Protein AF-A0A658NRI0-F1 (afdb_monomer)

Nearest PDB structures (foldseek):
  5idu-assembly1_B  TM=9.272E-01  e=2.827E-10  Paraburkholderia phymatum STM815
  5jsc-assembly1_D  TM=9.483E-01  e=1.024E-09  Paraburkholderia xenovorans LB400
  6u1v-assembly1_B  TM=9.416E-01  e=2.241E-09  Streptomyces tsukubensis NRRL18488
  4m9a-assembly1_D  TM=9.658E-01  e=1.270E-08  Burkholderia thailandensis E264
  3gnc-assembly1_A  TM=9.174E-01  e=2.916E-07  Burkholderia pseudomallei 1710b

Foldseek 3Di:
DFQADPVDDPQSLPDDWAWEDDPQKTWIFDKGFFAWCLQPDQKDWHWHAHDDGSPQIWTFIDGPPQPQKDFPDWDDDPDPVVITTTMIGGDRGIDGNVRTDDDGDDPPDPDDDDDPPPPDPDDDDDDDDDDDDDDD

Secondary structure (DSSP, 8-state):
-B--BTTBSS-GGG---EEEEETTEEEEEEEEEEEETTTT-SEEEEEEESSSSTT-EEEEEEETT-TTEEEEEEPP-SS-TTS-EEEEEEEEEEEEGGGB-SSPPP---S-S---TTSSS------------PPP-

Sequence (136 aa):
QGFSEPNSGSDLASLRTRAVREGDEWVINGSKMFITNGVHANLYFVAAKTGPGKREVSMFIVEKGTPGFSVGRALKKTGWLSSDTAELVFDNVRIPAGNLLGEPVPHLGQGPDRGWLADSPRSERATGGEPLTVLR

Radius of gyration: 21.94 Å; Cα contacts (8 Å, |Δi|>4): 250; chains: 1; bounding box: 68×27×67 Å

Solvent-accessible surface area (backbone atoms only — not comparable to full-atom values): 8190 Å² total; per-residue (Å²): 96,37,68,29,28,94,89,17,66,92,51,66,57,67,53,76,24,32,34,47,79,55,92,67,27,30,38,28,39,41,56,26,36,79,17,58,46,42,73,76,50,57,68,41,48,36,54,24,26,65,52,94,54,62,74,18,53,36,41,32,59,45,53,65,77,39,63,46,47,45,65,72,42,76,61,91,65,97,60,70,78,91,56,50,26,10,30,36,36,30,50,69,20,67,41,57,53,82,37,43,60,75,74,74,50,71,85,75,66,98,64,88,85,84,70,102,71,80,82,68,84,76,78,82,76,88,83,77,87,78,84,84,79,87,78,133

Mean predicted aligned error: 11.27 Å

Structure (mmCIF, N/CA/C/O backbone):
data_AF-A0A658NRI0-F1
#
_entry.id   AF-A0A658NRI0-F1
#
loop_
_atom_site.group_PDB
_atom_site.id
_atom_site.type_symbol
_atom_site.label_atom_id
_atom_site.label_alt_id
_atom_site.label_comp_id
_atom_site.label_asym_id
_atom_site.label_entity_id
_atom_site.label_seq_id
_atom_site.pdbx_PDB_ins_code
_atom_site.Cartn_x
_atom_site.Cartn_y
_atom_site.Cartn_z
_atom_site.occupancy
_atom_site.B_iso_or_equiv
_atom_site.auth_seq_id
_atom_site.auth_comp_id
_atom_site.auth_asym_id
_atom_site.auth_atom_id
_atom_site.pdbx_PDB_model_num
ATOM 1 N N . GLN A 1 1 ? 7.230 -1.919 -0.992 1.00 59.75 1 GLN A N 1
ATOM 2 C CA . GLN A 1 1 ? 6.503 -1.293 0.139 1.00 59.75 1 GLN A CA 1
ATOM 3 C C . GLN A 1 1 ? 5.738 -0.088 -0.394 1.00 59.75 1 GLN A C 1
ATOM 5 O O . GLN A 1 1 ? 6.327 0.666 -1.156 1.00 59.75 1 GLN A O 1
ATOM 10 N N . GLY A 1 2 ? 4.455 0.050 -0.060 1.00 71.31 2 GLY A N 1
ATOM 11 C CA . GLY A 1 2 ? 3.501 1.017 -0.614 1.00 71.31 2 GLY A CA 1
ATOM 12 C C . GLY A 1 2 ? 3.225 2.201 0.310 1.00 71.31 2 GLY A C 1
ATOM 13 O O . GLY A 1 2 ? 2.142 2.283 0.886 1.00 71.31 2 GLY A O 1
ATOM 14 N N . PHE A 1 3 ? 4.193 3.105 0.459 1.00 84.12 3 PHE A N 1
ATOM 15 C CA . PHE A 1 3 ? 4.046 4.304 1.294 1.00 84.12 3 PHE A CA 1
ATOM 16 C C . PHE A 1 3 ? 3.598 5.513 0.477 1.00 84.12 3 PHE A C 1
ATOM 18 O O . PHE A 1 3 ? 2.501 6.031 0.692 1.00 84.12 3 PHE A O 1
ATOM 25 N N . SER A 1 4 ? 4.447 5.902 -0.475 1.00 89.56 4 SER A N 1
ATOM 26 C CA . SER A 1 4 ? 4.314 7.117 -1.264 1.00 89.56 4 SER A CA 1
ATOM 27 C C . SER A 1 4 ? 3.076 7.101 -2.149 1.00 89.56 4 SER A C 1
ATOM 29 O O . SER A 1 4 ? 2.689 6.081 -2.721 1.00 89.56 4 SER A O 1
ATOM 31 N N . GLU A 1 5 ? 2.484 8.272 -2.296 1.00 92.00 5 GLU A N 1
ATOM 32 C CA . GLU A 1 5 ? 1.321 8.556 -3.122 1.00 92.00 5 GLU A CA 1
ATOM 33 C C . GLU A 1 5 ? 1.650 9.704 -4.077 1.00 92.00 5 GLU A C 1
ATOM 35 O O . GLU A 1 5 ? 2.585 10.465 -3.813 1.00 92.00 5 GLU A O 1
ATOM 40 N N . PRO A 1 6 ? 0.855 9.917 -5.140 1.00 88.50 6 PRO A N 1
ATOM 41 C CA . PRO A 1 6 ? 1.048 11.064 -6.028 1.00 88.50 6 PRO A CA 1
ATOM 42 C C . PRO A 1 6 ? 1.111 12.418 -5.297 1.00 88.50 6 PRO A C 1
ATOM 44 O O . PRO A 1 6 ? 1.795 13.328 -5.749 1.00 88.50 6 PRO A O 1
ATOM 47 N N . ASN A 1 7 ? 0.429 12.536 -4.149 1.00 84.38 7 ASN A N 1
ATOM 48 C CA . ASN A 1 7 ? 0.321 13.773 -3.368 1.00 84.38 7 ASN A CA 1
ATOM 49 C C . ASN A 1 7 ? 1.140 13.767 -2.063 1.00 84.38 7 ASN A C 1
ATOM 51 O O . ASN A 1 7 ? 1.068 14.727 -1.298 1.00 84.38 7 ASN A O 1
ATOM 55 N N . SER A 1 8 ? 1.853 12.682 -1.751 1.00 83.69 8 SER A N 1
ATOM 56 C CA . SER A 1 8 ? 2.532 12.502 -0.462 1.00 83.69 8 SER A CA 1
ATOM 57 C C . SER A 1 8 ? 3.748 11.590 -0.635 1.00 83.69 8 SER A C 1
ATOM 59 O O . SER A 1 8 ? 3.618 10.389 -0.847 1.00 83.69 8 SER A O 1
ATOM 61 N N . GLY A 1 9 ? 4.942 12.184 -0.579 1.00 82.06 9 GLY A N 1
ATOM 62 C CA . GLY A 1 9 ? 6.222 11.467 -0.570 1.00 82.06 9 GLY A CA 1
ATOM 63 C C . GLY A 1 9 ? 6.879 11.550 0.804 1.00 82.06 9 GLY A C 1
ATOM 64 O O . GLY A 1 9 ? 6.822 10.608 1.586 1.00 82.06 9 GLY A O 1
ATOM 65 N N . SER A 1 10 ? 7.467 12.708 1.117 1.00 85.94 10 SER A N 1
ATOM 66 C CA . SER A 1 10 ? 8.144 12.941 2.401 1.00 85.94 10 SER A CA 1
ATOM 67 C C . SER A 1 10 ? 7.178 13.114 3.581 1.00 85.94 10 SER A C 1
ATOM 69 O O . SER A 1 10 ? 7.535 12.804 4.713 1.00 85.94 10 SER A O 1
ATOM 71 N N . ASP A 1 11 ? 5.955 13.596 3.332 1.00 86.00 11 ASP A N 1
ATOM 72 C CA . ASP A 1 11 ? 4.922 13.784 4.359 1.00 86.00 11 ASP A CA 1
ATOM 73 C C . ASP A 1 11 ? 3.928 12.617 4.379 1.00 86.00 11 ASP A C 1
ATOM 75 O O . ASP A 1 11 ? 2.809 12.713 3.864 1.00 86.00 11 ASP A O 1
ATOM 79 N N . LEU A 1 12 ? 4.339 11.503 4.986 1.00 80.38 12 LEU A N 1
ATOM 80 C CA . LEU A 1 12 ? 3.518 10.292 5.093 1.00 80.38 12 LEU A CA 1
ATOM 81 C C . LEU A 1 12 ? 2.233 10.490 5.911 1.00 80.38 12 LEU A C 1
ATOM 83 O O . LEU A 1 12 ? 1.239 9.807 5.666 1.00 80.38 12 LEU A O 1
ATOM 87 N N . ALA A 1 13 ? 2.205 11.448 6.841 1.00 82.88 13 ALA A N 1
ATOM 88 C CA . ALA A 1 13 ? 1.015 11.732 7.648 1.00 82.88 13 ALA A CA 1
ATOM 89 C C . ALA A 1 13 ? -0.156 12.283 6.805 1.00 82.88 13 ALA A C 1
ATOM 91 O O . ALA A 1 13 ? -1.325 12.226 7.214 1.00 82.88 13 ALA A O 1
ATOM 92 N N . SER A 1 14 ? 0.142 12.791 5.607 1.00 86.56 14 SER A N 1
ATOM 93 C CA . SER A 1 14 ? -0.834 13.343 4.664 1.00 86.56 14 SER A CA 1
ATOM 94 C C . SER A 1 14 ? -1.343 12.347 3.618 1.00 86.56 14 SER A C 1
ATOM 96 O O . SER A 1 14 ? -2.108 12.742 2.735 1.00 86.56 14 SER A O 1
ATOM 98 N N . LEU A 1 15 ? -0.998 11.058 3.727 1.00 91.94 15 LEU A N 1
ATOM 99 C CA . LEU A 1 15 ? -1.485 10.040 2.795 1.00 91.94 15 LEU A CA 1
ATOM 100 C C . LEU A 1 15 ? -3.028 9.971 2.751 1.00 91.94 15 LEU A C 1
ATOM 102 O O . LEU A 1 15 ? -3.743 10.182 3.745 1.00 91.94 15 LEU A O 1
ATOM 106 N N . ARG A 1 16 ? -3.568 9.700 1.568 1.00 94.50 16 ARG A N 1
ATOM 107 C CA . ARG A 1 16 ? -4.996 9.703 1.233 1.00 94.50 16 ARG A CA 1
ATOM 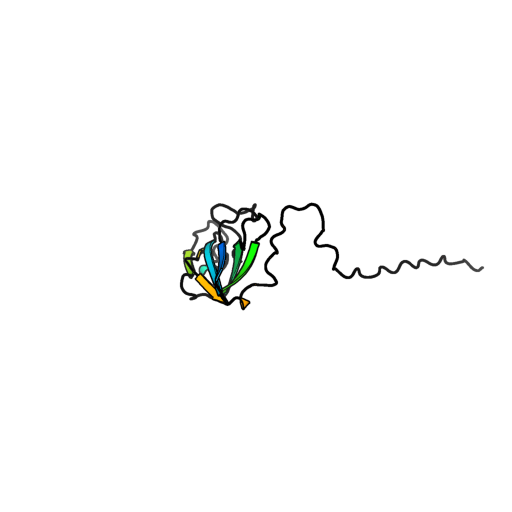108 C C . ARG A 1 16 ? -5.584 8.311 1.065 1.00 94.50 16 ARG A C 1
ATOM 110 O O . ARG A 1 16 ? -6.798 8.204 1.180 1.00 94.50 16 ARG A O 1
ATOM 117 N N . THR A 1 17 ? -4.774 7.268 0.890 1.00 97.31 17 THR A N 1
ATOM 118 C CA . THR A 1 17 ? -5.274 5.885 0.928 1.00 97.31 17 THR A CA 1
ATOM 119 C C . THR A 1 17 ? -5.990 5.637 2.260 1.00 97.31 17 THR A C 1
ATOM 121 O O . THR A 1 17 ? -5.504 6.044 3.323 1.00 97.31 17 THR A O 1
ATOM 124 N N . ARG A 1 18 ? -7.179 5.036 2.211 1.00 97.06 18 ARG A N 1
ATOM 125 C CA . ARG A 1 18 ? -8.037 4.753 3.370 1.00 97.06 18 ARG A CA 1
ATOM 126 C C . ARG A 1 18 ? -8.277 3.260 3.484 1.00 97.06 18 ARG A C 1
ATOM 128 O O . ARG A 1 18 ? -8.416 2.599 2.463 1.00 97.06 18 ARG A O 1
ATOM 135 N N . ALA A 1 19 ? -8.348 2.777 4.715 1.00 97.75 19 ALA A N 1
ATOM 136 C CA . ALA A 1 19 ? -8.803 1.443 5.061 1.00 97.75 19 ALA A CA 1
ATOM 137 C C . ALA A 1 19 ? -9.931 1.586 6.087 1.00 97.75 19 ALA A C 1
ATOM 139 O O . ALA A 1 19 ? -9.714 2.128 7.172 1.00 97.75 19 ALA A O 1
ATOM 140 N N . VAL A 1 20 ? -11.133 1.141 5.734 1.00 97.00 20 VAL A N 1
ATOM 141 C CA . VAL A 1 20 ? -12.312 1.185 6.611 1.00 97.00 20 VAL A CA 1
ATOM 142 C C . VAL A 1 20 ? -12.638 -0.231 7.054 1.00 97.00 20 VAL A C 1
ATOM 144 O O . VAL A 1 20 ? -12.621 -1.147 6.236 1.00 97.00 20 VAL A O 1
ATOM 147 N N . ARG A 1 21 ? -12.898 -0.420 8.350 1.00 96.12 21 ARG A N 1
ATOM 148 C CA . ARG A 1 21 ? -13.270 -1.730 8.884 1.00 96.12 21 ARG A CA 1
ATOM 149 C C . ARG A 1 21 ? -14.750 -1.992 8.636 1.00 96.12 21 ARG A C 1
ATOM 151 O O . ARG A 1 21 ? -15.587 -1.196 9.057 1.00 96.12 21 ARG A O 1
ATOM 158 N N . GLU A 1 22 ? -15.057 -3.121 8.012 1.00 96.88 22 GLU A N 1
ATOM 159 C CA . GLU A 1 22 ? -16.415 -3.592 7.745 1.00 96.88 22 GLU A CA 1
ATOM 160 C C . GLU A 1 22 ? -16.535 -5.035 8.247 1.00 96.88 22 GLU A C 1
ATOM 162 O O . GLU A 1 22 ? -16.132 -5.979 7.575 1.00 96.88 22 GLU A O 1
ATOM 167 N N . GLY A 1 23 ? -17.044 -5.208 9.470 1.00 95.94 23 GLY A N 1
ATOM 168 C CA . GLY A 1 23 ? -17.116 -6.522 10.113 1.00 95.94 23 GLY A CA 1
ATOM 169 C C . GLY A 1 23 ? -15.731 -7.125 10.374 1.00 95.94 23 GLY A C 1
ATOM 170 O O . GLY A 1 23 ? -14.924 -6.569 11.133 1.00 95.94 23 GLY A O 1
ATOM 171 N N . ASP A 1 24 ? -15.480 -8.279 9.764 1.00 96.44 24 ASP A N 1
ATOM 172 C CA . ASP A 1 24 ? -14.228 -9.034 9.811 1.00 96.44 24 ASP A CA 1
ATOM 173 C C . ASP A 1 24 ? -13.282 -8.727 8.638 1.00 96.44 24 ASP A C 1
ATOM 175 O O . ASP A 1 24 ? -12.238 -9.369 8.515 1.00 96.44 24 ASP A O 1
ATOM 179 N N . GLU A 1 25 ? -13.584 -7.707 7.833 1.00 97.75 25 GLU A N 1
ATOM 180 C CA . GLU A 1 25 ? -12.763 -7.266 6.706 1.00 97.75 25 GLU A CA 1
ATOM 181 C C . GLU A 1 25 ? -12.326 -5.796 6.823 1.00 97.75 25 GLU A C 1
ATOM 183 O O . GLU A 1 25 ? -12.889 -4.982 7.566 1.00 97.75 25 GLU A O 1
ATOM 188 N N . TRP A 1 26 ? -11.309 -5.445 6.040 1.00 98.38 26 TRP A N 1
ATOM 189 C CA . TRP A 1 26 ? -10.937 -4.073 5.715 1.00 98.38 26 TRP A CA 1
ATOM 190 C C . TRP A 1 26 ? -11.215 -3.792 4.244 1.00 98.38 26 TRP A C 1
ATOM 192 O O . TRP A 1 26 ? -10.851 -4.592 3.382 1.00 98.38 26 TRP A O 1
ATOM 202 N N . VAL A 1 27 ? -11.785 -2.622 3.962 1.00 98.56 27 VAL A N 1
ATOM 203 C CA . VAL A 1 27 ? -11.982 -2.104 2.605 1.00 98.56 27 VAL A CA 1
ATOM 204 C C . VAL A 1 27 ? -10.976 -0.992 2.337 1.00 98.56 27 VAL A C 1
ATOM 206 O O . VAL A 1 27 ? -11.013 0.057 2.988 1.00 98.56 27 VAL A 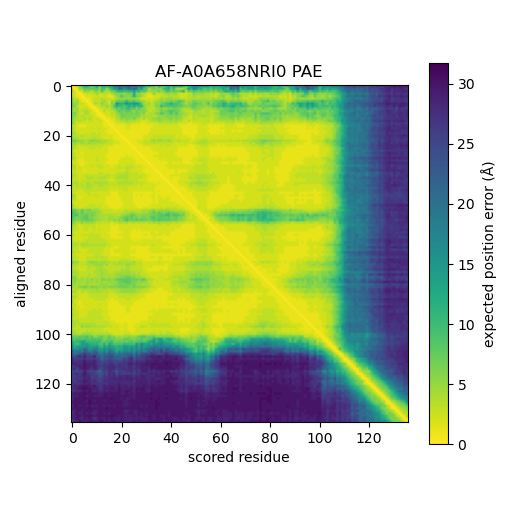O 1
ATOM 209 N N . ILE A 1 28 ? -10.072 -1.215 1.382 1.00 98.56 28 ILE A N 1
ATOM 210 C CA . ILE A 1 28 ? -8.992 -0.290 1.033 1.00 98.56 28 ILE A CA 1
ATOM 211 C C . ILE A 1 28 ? -9.300 0.438 -0.276 1.00 98.56 28 ILE A C 1
ATOM 213 O O . ILE A 1 28 ? -9.595 -0.182 -1.297 1.00 98.56 28 ILE A O 1
ATOM 217 N N . ASN A 1 29 ? -9.159 1.763 -0.246 1.00 98.69 29 ASN A N 1
ATOM 218 C CA . ASN A 1 29 ? -9.316 2.646 -1.398 1.00 98.69 29 ASN A CA 1
ATOM 219 C C . ASN A 1 29 ? -8.159 3.649 -1.488 1.00 98.69 29 ASN A C 1
ATOM 221 O O . ASN A 1 29 ? -7.815 4.298 -0.493 1.00 98.69 29 ASN A O 1
ATOM 225 N N . GLY A 1 30 ? -7.576 3.815 -2.676 1.00 97.69 30 GLY A N 1
ATOM 226 C CA . GLY A 1 30 ? -6.517 4.793 -2.927 1.00 97.69 30 GLY A CA 1
ATOM 227 C C . GLY A 1 30 ? -5.532 4.379 -4.015 1.00 97.69 30 GLY A C 1
ATOM 228 O O . GLY A 1 30 ? -5.799 3.514 -4.847 1.00 97.69 30 GLY A O 1
ATOM 229 N N . SER A 1 31 ? -4.362 5.008 -4.006 1.00 97.50 31 SER A N 1
ATOM 230 C CA . SER A 1 31 ? -3.283 4.684 -4.933 1.00 97.50 31 SER A CA 1
ATOM 231 C C . SER A 1 31 ? -1.919 4.920 -4.308 1.00 97.50 31 SER A C 1
ATOM 233 O O . SER A 1 31 ? -1.762 5.728 -3.389 1.00 97.50 31 SER A O 1
ATOM 235 N N . LYS A 1 32 ? -0.919 4.202 -4.818 1.00 97.56 32 LYS A N 1
ATOM 236 C CA . LYS A 1 32 ? 0.484 4.342 -4.424 1.00 97.56 32 LYS A CA 1
ATOM 237 C C . LYS A 1 32 ? 1.353 4.585 -5.645 1.00 97.56 32 LYS A C 1
ATOM 239 O O . LYS A 1 32 ? 1.065 4.082 -6.726 1.00 97.56 32 LYS A O 1
ATOM 244 N N . MET A 1 33 ? 2.427 5.340 -5.464 1.00 96.56 33 MET A N 1
ATOM 245 C CA . MET A 1 33 ? 3.329 5.764 -6.530 1.00 96.56 33 MET A CA 1
ATOM 246 C C . MET A 1 33 ? 4.774 5.435 -6.163 1.00 96.56 33 MET A C 1
ATOM 248 O O . MET A 1 33 ? 5.144 5.480 -4.994 1.00 96.56 33 MET A O 1
ATOM 252 N N . PHE A 1 34 ? 5.594 5.145 -7.173 1.00 95.88 34 PHE A N 1
ATOM 253 C CA . PHE A 1 34 ? 7.012 4.793 -7.024 1.00 95.88 34 PHE A CA 1
ATOM 254 C C . PHE A 1 34 ? 7.261 3.474 -6.275 1.00 95.88 34 PHE A C 1
ATOM 256 O O . PHE A 1 34 ? 8.214 3.354 -5.506 1.00 95.88 34 PHE A O 1
ATOM 263 N N . ILE A 1 35 ? 6.421 2.460 -6.501 1.00 97.19 35 ILE A N 1
ATOM 264 C CA . ILE A 1 35 ? 6.531 1.196 -5.769 1.00 97.19 35 ILE A CA 1
ATOM 265 C C . ILE A 1 35 ? 7.500 0.254 -6.467 1.00 97.19 35 ILE A C 1
ATOM 267 O O . ILE A 1 35 ? 7.159 -0.371 -7.470 1.00 97.19 35 ILE A O 1
ATOM 271 N N . THR A 1 36 ? 8.711 0.156 -5.924 1.00 96.12 36 THR A N 1
ATOM 272 C CA . THR A 1 36 ? 9.739 -0.797 -6.357 1.00 96.12 36 THR A CA 1
ATOM 273 C C . THR A 1 36 ? 9.236 -2.236 -6.259 1.00 96.12 36 THR A C 1
ATOM 275 O O . THR A 1 36 ? 8.613 -2.599 -5.256 1.00 96.12 36 THR A O 1
ATOM 278 N N . ASN A 1 37 ? 9.525 -3.040 -7.285 1.00 96.19 37 ASN A N 1
ATOM 279 C CA . ASN A 1 37 ? 8.994 -4.394 -7.482 1.00 96.19 37 ASN A CA 1
ATOM 280 C C . ASN A 1 37 ? 7.460 -4.452 -7.630 1.00 96.19 37 ASN A C 1
ATOM 282 O O . ASN A 1 37 ? 6.845 -5.506 -7.492 1.00 96.19 37 ASN A O 1
ATOM 286 N N . GLY A 1 38 ? 6.801 -3.312 -7.855 1.00 96.00 38 GLY A N 1
ATOM 287 C CA . GLY A 1 38 ? 5.346 -3.226 -7.843 1.00 96.00 38 GLY A CA 1
ATOM 288 C C . GLY A 1 38 ? 4.655 -3.953 -9.000 1.00 96.00 38 GLY A C 1
ATOM 289 O O . GLY A 1 38 ? 3.496 -4.330 -8.852 1.00 96.00 38 GLY A O 1
ATOM 290 N N . VAL A 1 39 ? 5.342 -4.185 -10.120 1.00 96.75 39 VAL A N 1
ATOM 291 C CA . VAL A 1 39 ? 4.811 -4.918 -11.282 1.00 96.75 39 VAL A CA 1
ATOM 292 C C . VAL A 1 39 ? 4.802 -6.425 -11.012 1.00 96.75 39 VAL A C 1
ATOM 294 O O . VAL A 1 39 ? 3.831 -7.125 -11.332 1.00 96.75 39 VAL A O 1
ATOM 297 N N . HIS A 1 40 ? 5.882 -6.931 -10.415 1.00 96.44 40 HIS A N 1
ATOM 298 C CA . HIS A 1 40 ? 6.130 -8.367 -10.292 1.00 96.44 40 HIS A CA 1
ATOM 299 C C . HIS A 1 40 ? 5.823 -8.947 -8.910 1.00 96.44 40 HIS A C 1
ATOM 301 O O . HIS A 1 40 ? 5.609 -10.154 -8.825 1.00 96.44 40 HIS A O 1
ATOM 307 N N . ALA A 1 41 ? 5.744 -8.130 -7.858 1.00 96.88 41 ALA A N 1
ATOM 308 C CA . ALA A 1 41 ? 5.448 -8.603 -6.509 1.00 96.88 41 ALA A CA 1
ATOM 309 C C . ALA A 1 41 ? 4.136 -9.401 -6.425 1.00 96.88 41 ALA A C 1
ATOM 311 O O . ALA A 1 41 ? 3.154 -9.111 -7.106 1.00 96.88 41 ALA A O 1
ATOM 312 N N . ASN A 1 42 ? 4.117 -10.393 -5.534 1.00 97.88 42 ASN A N 1
ATOM 313 C CA . ASN A 1 42 ? 2.908 -11.130 -5.161 1.00 97.88 42 ASN A CA 1
ATOM 314 C C . ASN A 1 42 ? 2.294 -10.637 -3.845 1.00 97.88 42 ASN A C 1
ATOM 316 O O . ASN A 1 42 ? 1.134 -10.926 -3.580 1.00 97.88 42 ASN A O 1
ATOM 320 N N . LEU A 1 43 ? 3.056 -9.889 -3.045 1.00 97.19 43 LEU A N 1
ATOM 321 C CA . LEU A 1 43 ? 2.674 -9.431 -1.714 1.00 97.19 43 LEU A CA 1
ATOM 322 C C . LEU A 1 43 ? 3.063 -7.962 -1.534 1.00 97.19 43 LEU A C 1
ATOM 324 O O . LEU A 1 43 ? 4.188 -7.563 -1.852 1.00 97.19 43 LEU A O 1
ATOM 328 N N . TYR A 1 44 ? 2.144 -7.164 -1.000 1.00 98.00 44 TYR A N 1
ATOM 329 C CA . TYR A 1 44 ? 2.289 -5.721 -0.867 1.00 98.00 44 TYR A CA 1
ATOM 330 C C . TYR A 1 44 ? 1.992 -5.288 0.564 1.00 98.00 44 TYR A C 1
ATOM 332 O O . TYR A 1 44 ? 0.907 -5.518 1.082 1.00 98.00 44 TYR A O 1
ATOM 340 N N . PHE A 1 45 ? 2.952 -4.597 1.179 1.00 97.25 45 PHE A N 1
ATOM 341 C CA . PHE A 1 45 ? 2.744 -3.875 2.433 1.00 97.25 45 PHE A CA 1
ATOM 342 C C . PHE A 1 45 ? 2.246 -2.466 2.122 1.00 97.25 45 PHE A C 1
ATOM 344 O O . PHE A 1 45 ? 2.972 -1.694 1.485 1.00 97.25 45 PHE A O 1
ATOM 351 N N . VAL A 1 46 ? 1.019 -2.147 2.520 1.00 97.31 46 VAL A N 1
ATOM 352 C CA . VAL A 1 46 ? 0.297 -0.932 2.128 1.00 97.31 46 VAL A CA 1
ATOM 353 C C . VAL A 1 46 ? -0.007 -0.085 3.356 1.00 97.31 46 VAL A C 1
ATOM 355 O O . VAL A 1 46 ? -0.721 -0.519 4.255 1.00 97.31 46 VAL A O 1
ATOM 358 N N . ALA A 1 47 ? 0.504 1.148 3.373 1.00 95.75 47 ALA A N 1
ATOM 359 C CA . ALA A 1 47 ? 0.150 2.122 4.398 1.00 95.75 47 ALA A CA 1
ATOM 360 C C . ALA A 1 47 ? -1.175 2.807 4.038 1.00 95.75 47 ALA A C 1
ATOM 362 O O . ALA A 1 47 ? -1.279 3.437 2.979 1.00 95.75 47 ALA A O 1
ATOM 363 N N . ALA A 1 48 ? -2.170 2.733 4.916 1.00 96.12 48 ALA A N 1
ATOM 364 C CA . ALA A 1 48 ? -3.474 3.362 4.722 1.00 96.12 48 ALA A CA 1
ATOM 365 C C . ALA A 1 48 ? -3.965 4.002 6.022 1.00 96.12 48 ALA A C 1
ATOM 367 O O . ALA A 1 48 ? -3.651 3.524 7.113 1.00 96.12 48 ALA A O 1
ATOM 368 N N . LYS A 1 49 ? -4.735 5.091 5.920 1.00 95.25 49 LYS A N 1
ATOM 369 C CA . LYS A 1 49 ? -5.355 5.689 7.103 1.00 95.25 49 LYS A CA 1
ATOM 370 C C . LYS A 1 49 ? -6.546 4.864 7.554 1.00 95.25 49 LYS A C 1
ATOM 372 O O . LYS A 1 49 ? -7.426 4.576 6.743 1.00 95.25 49 LYS A O 1
ATOM 377 N N . THR A 1 50 ? -6.576 4.571 8.843 1.00 94.75 50 THR A N 1
ATOM 378 C CA . THR A 1 50 ? -7.652 3.855 9.538 1.00 94.75 50 THR A CA 1
ATOM 379 C C . THR A 1 50 ? -8.550 4.786 10.352 1.00 94.75 50 THR A C 1
ATOM 381 O O . THR A 1 50 ? -9.568 4.349 10.879 1.00 94.75 50 THR A O 1
ATOM 384 N N . GLY A 1 51 ? -8.228 6.082 10.392 1.00 90.44 51 GLY A N 1
ATOM 385 C CA . GLY A 1 51 ? -9.070 7.115 10.985 1.00 90.44 51 GLY A CA 1
ATOM 386 C C . GLY A 1 51 ? -8.707 8.539 10.528 1.00 90.44 51 GLY A C 1
ATOM 387 O O . GLY A 1 51 ? -7.871 8.718 9.630 1.00 90.44 51 GLY A O 1
ATOM 388 N N . PRO A 1 52 ? -9.381 9.574 11.067 1.00 84.38 52 PRO A N 1
ATOM 389 C CA . PRO A 1 52 ? -9.203 10.966 10.647 1.00 84.38 52 PRO A CA 1
ATOM 390 C C . PRO A 1 52 ? -7.854 11.585 11.061 1.00 84.38 52 PRO A C 1
ATOM 392 O O . PRO A 1 52 ? -7.442 12.601 10.488 1.00 84.38 52 PRO A O 1
ATOM 395 N N . GLY A 1 53 ? -7.159 11.009 12.043 1.00 82.94 53 GLY A N 1
ATOM 396 C CA . GLY A 1 53 ? -5.930 11.558 12.608 1.00 82.94 53 GLY A CA 1
ATOM 397 C C . GLY A 1 53 ? -4.717 11.497 11.670 1.00 82.94 53 GLY A C 1
ATOM 398 O O . GLY A 1 53 ? -4.578 10.626 10.813 1.00 82.94 53 GLY A O 1
ATOM 399 N N . LYS A 1 54 ? -3.759 12.415 11.867 1.00 82.00 54 LYS A N 1
ATOM 400 C CA . LYS A 1 54 ? -2.464 12.404 11.149 1.00 82.00 54 LYS A CA 1
ATOM 401 C C . LYS A 1 54 ? -1.612 11.167 11.459 1.00 82.00 54 LYS A C 1
ATOM 403 O O . LYS A 1 54 ? -0.805 10.769 10.628 1.00 82.00 54 LYS A O 1
ATOM 408 N N . ARG A 1 55 ? -1.774 10.592 12.655 1.00 84.19 55 ARG A N 1
ATOM 409 C CA . ARG A 1 55 ? -1.030 9.414 13.130 1.00 84.19 55 ARG A CA 1
ATOM 410 C C . ARG A 1 55 ? -1.801 8.101 12.974 1.00 84.19 55 ARG A C 1
ATOM 412 O O . ARG A 1 55 ? -1.246 7.053 13.260 1.00 84.19 55 ARG A O 1
ATOM 419 N N . GLU A 1 56 ? -3.040 8.143 12.496 1.00 89.56 56 GLU A N 1
ATOM 420 C CA . GLU A 1 56 ? -3.903 6.963 12.342 1.00 89.56 56 GLU A CA 1
ATOM 421 C C . GLU A 1 56 ? -3.650 6.285 10.998 1.00 89.56 56 GLU A C 1
ATOM 423 O O . GLU A 1 56 ? -4.529 6.180 10.144 1.00 89.56 56 GLU A O 1
ATOM 428 N N . VAL A 1 57 ? -2.394 5.893 10.794 1.00 92.44 57 VAL A N 1
ATOM 429 C CA . VAL A 1 57 ? -1.929 5.135 9.637 1.00 92.44 57 VAL A CA 1
ATOM 430 C C . VAL A 1 57 ? -1.577 3.735 10.109 1.00 92.44 57 VAL A C 1
ATOM 432 O O . VAL A 1 57 ? -0.762 3.568 11.013 1.00 92.44 57 VAL A O 1
ATOM 435 N N . SER A 1 58 ? -2.159 2.736 9.460 1.00 94.31 58 SER A N 1
ATOM 436 C CA . SER A 1 58 ? -1.881 1.324 9.699 1.00 94.31 58 SER A CA 1
ATOM 437 C C . SER A 1 58 ? -1.267 0.678 8.462 1.00 94.31 58 SER A C 1
ATOM 439 O O . SER A 1 58 ? -1.326 1.228 7.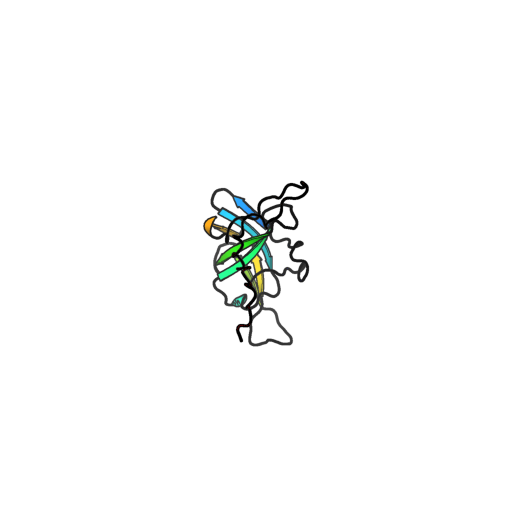357 1.00 94.31 58 SER A O 1
ATOM 441 N N . MET A 1 59 ? -0.649 -0.485 8.661 1.00 96.12 59 MET A N 1
ATOM 442 C CA . MET A 1 59 ? 0.001 -1.251 7.606 1.00 96.12 59 MET A CA 1
ATOM 443 C C . MET A 1 59 ? -0.789 -2.522 7.309 1.00 96.12 59 MET A C 1
ATOM 445 O O . MET A 1 59 ? -1.124 -3.269 8.223 1.00 96.12 59 MET A O 1
ATOM 449 N N . PHE A 1 60 ? -1.039 -2.782 6.032 1.00 97.62 60 PHE A N 1
ATOM 450 C CA . PHE A 1 60 ? -1.833 -3.916 5.568 1.00 97.62 60 PHE A CA 1
ATOM 451 C C . PHE A 1 60 ? -1.046 -4.792 4.609 1.00 97.62 60 PHE A C 1
ATOM 453 O O . PHE A 1 60 ? -0.229 -4.291 3.835 1.00 97.62 60 PHE A O 1
ATOM 460 N N . ILE A 1 61 ? -1.334 -6.087 4.629 1.00 98.25 61 ILE A N 1
ATOM 461 C CA . ILE A 1 61 ? -0.877 -7.045 3.629 1.00 98.25 61 ILE A CA 1
ATOM 462 C C . ILE A 1 61 ? -1.966 -7.203 2.564 1.00 98.25 61 ILE A C 1
ATOM 464 O O . ILE A 1 61 ? -3.085 -7.620 2.860 1.00 98.25 61 ILE A O 1
ATOM 468 N N . VAL A 1 62 ? -1.622 -6.900 1.314 1.00 98.38 62 VAL A N 1
ATOM 469 C CA . VAL A 1 62 ? -2.479 -7.124 0.142 1.00 98.38 62 VAL A CA 1
ATOM 470 C C . VAL A 1 62 ? -1.758 -8.057 -0.821 1.00 98.38 62 VAL A C 1
ATOM 472 O O . VAL A 1 62 ? -0.580 -7.854 -1.123 1.00 98.38 62 VAL A O 1
ATOM 475 N N . GLU A 1 63 ? -2.451 -9.082 -1.302 1.00 98.12 63 GLU A N 1
ATOM 476 C CA . GLU A 1 63 ? -1.906 -10.049 -2.252 1.00 98.12 63 GLU A CA 1
ATOM 477 C C . GLU A 1 63 ? -2.227 -9.650 -3.694 1.00 98.12 63 GLU A C 1
ATOM 479 O O . GLU A 1 63 ? -3.240 -9.018 -4.004 1.00 98.12 63 GLU A O 1
ATOM 484 N N . LYS A 1 64 ? -1.350 -10.026 -4.624 1.00 97.50 64 LYS A N 1
ATOM 485 C CA . LYS A 1 64 ? -1.635 -9.872 -6.049 1.00 97.50 64 LYS A CA 1
ATOM 486 C C . LYS A 1 64 ? -2.821 -10.751 -6.431 1.00 97.50 64 LYS A C 1
ATOM 488 O O . LYS A 1 64 ? -2.818 -11.945 -6.161 1.00 97.50 64 LYS A O 1
ATOM 493 N N . GLY A 1 65 ? -3.788 -10.163 -7.129 1.00 97.56 65 GLY A N 1
ATOM 494 C CA . GLY A 1 65 ? -5.008 -10.854 -7.543 1.00 97.56 65 GLY A CA 1
ATOM 495 C C . GLY A 1 65 ? -6.179 -10.685 -6.576 1.00 97.56 65 GLY A C 1
ATOM 496 O O . GLY A 1 65 ? -7.281 -11.100 -6.929 1.00 97.56 65 GLY A O 1
ATOM 497 N N . THR A 1 66 ? -5.994 -10.034 -5.417 1.00 98.56 66 THR A N 1
ATOM 498 C CA . THR A 1 66 ? -7.132 -9.593 -4.599 1.00 98.56 66 THR A CA 1
ATOM 499 C C . THR A 1 66 ? -8.057 -8.708 -5.453 1.00 98.56 66 THR A C 1
ATOM 501 O O . THR A 1 66 ? -7.570 -7.764 -6.085 1.00 98.56 66 THR A O 1
ATOM 504 N N . PRO A 1 67 ? -9.374 -8.983 -5.513 1.00 98.69 67 PRO A N 1
ATOM 505 C CA . PRO A 1 67 ? -10.309 -8.165 -6.282 1.00 98.69 67 PRO A CA 1
ATOM 506 C C . PRO A 1 67 ? -10.213 -6.677 -5.920 1.00 98.69 67 PRO A C 1
ATOM 508 O O . PRO A 1 67 ? -10.078 -6.325 -4.750 1.00 98.69 67 PRO A O 1
ATOM 511 N N . GLY A 1 68 ? -10.243 -5.811 -6.936 1.00 98.44 68 GLY A N 1
ATOM 512 C CA . GLY A 1 68 ? -10.087 -4.360 -6.771 1.00 98.44 68 GLY A CA 1
ATOM 513 C C . GLY A 1 68 ? -8.637 -3.861 -6.712 1.00 98.44 68 GLY A C 1
ATOM 514 O O . GLY A 1 68 ? -8.390 -2.660 -6.834 1.00 98.44 68 GLY A O 1
ATOM 515 N N . PHE A 1 69 ? -7.654 -4.754 -6.549 1.00 98.56 69 PHE A N 1
ATOM 516 C CA . PHE A 1 69 ? -6.241 -4.387 -6.526 1.00 98.56 69 PHE A CA 1
ATOM 517 C C . PHE A 1 69 ? -5.621 -4.555 -7.914 1.00 98.56 69 PHE A C 1
ATOM 519 O O . PHE A 1 69 ? -5.738 -5.609 -8.543 1.00 98.56 69 PHE A O 1
ATOM 526 N N . SER A 1 70 ? -4.922 -3.525 -8.395 1.00 98.06 70 SER A N 1
ATOM 527 C CA . SER A 1 70 ? -4.231 -3.591 -9.683 1.00 98.06 70 SER A CA 1
ATOM 528 C C . SER A 1 70 ? -2.917 -2.813 -9.713 1.00 98.06 70 SER A C 1
ATOM 530 O O . SER A 1 70 ? -2.704 -1.828 -9.003 1.00 98.06 70 SER A O 1
ATOM 532 N N . VAL A 1 71 ? -2.021 -3.264 -10.591 1.00 97.56 71 VAL A N 1
ATOM 533 C CA . VAL A 1 71 ? -0.849 -2.497 -11.020 1.00 97.56 71 VAL A CA 1
ATOM 534 C C . VAL A 1 71 ? -1.327 -1.557 -12.123 1.00 97.56 71 VAL A C 1
ATOM 536 O O . VAL A 1 71 ? -1.593 -2.008 -13.234 1.00 97.56 71 VAL A O 1
ATOM 539 N N . GLY A 1 72 ? -1.452 -0.263 -11.823 1.00 95.00 72 GLY A N 1
ATOM 540 C CA . GLY A 1 72 ? -1.983 0.718 -12.773 1.00 95.00 72 GLY A CA 1
ATOM 541 C C . GLY A 1 72 ? -1.054 0.918 -13.971 1.00 95.00 72 GLY A C 1
ATOM 542 O O . GLY A 1 72 ? -1.479 0.844 -15.122 1.00 95.00 72 GLY A O 1
ATOM 543 N N . ARG A 1 73 ? 0.242 1.133 -13.710 1.00 95.88 73 ARG A N 1
ATOM 544 C CA . ARG A 1 73 ? 1.274 1.191 -14.759 1.00 95.88 73 ARG A CA 1
ATOM 545 C C . ARG A 1 73 ? 2.673 0.924 -14.227 1.00 95.88 73 ARG A C 1
ATOM 547 O O . ARG A 1 73 ? 3.000 1.284 -13.097 1.00 95.88 73 ARG A O 1
ATOM 554 N N . ALA A 1 74 ? 3.526 0.392 -15.096 1.00 96.81 74 ALA A N 1
ATOM 555 C CA . ALA A 1 74 ? 4.970 0.415 -14.907 1.00 96.81 74 ALA A CA 1
ATOM 556 C C . ALA A 1 74 ? 5.528 1.808 -15.252 1.00 96.81 74 ALA A C 1
ATOM 558 O O . ALA A 1 74 ? 5.176 2.403 -16.274 1.00 96.81 74 ALA A O 1
ATOM 559 N N . LEU A 1 75 ? 6.413 2.333 -14.409 1.00 96.31 75 LEU A N 1
ATOM 560 C CA . LEU A 1 75 ? 7.036 3.638 -14.596 1.00 96.31 75 LEU A CA 1
ATOM 561 C C . LEU A 1 75 ? 8.276 3.522 -15.486 1.00 96.31 75 LEU A C 1
ATOM 563 O O . LEU A 1 75 ? 9.205 2.763 -15.191 1.00 96.31 75 LEU A O 1
ATOM 567 N N . LYS A 1 76 ? 8.318 4.337 -16.544 1.00 96.19 76 LYS A N 1
ATOM 568 C CA . LYS A 1 76 ? 9.539 4.576 -17.321 1.00 96.19 76 LYS A CA 1
ATOM 569 C C . LYS A 1 76 ? 10.427 5.538 -16.536 1.00 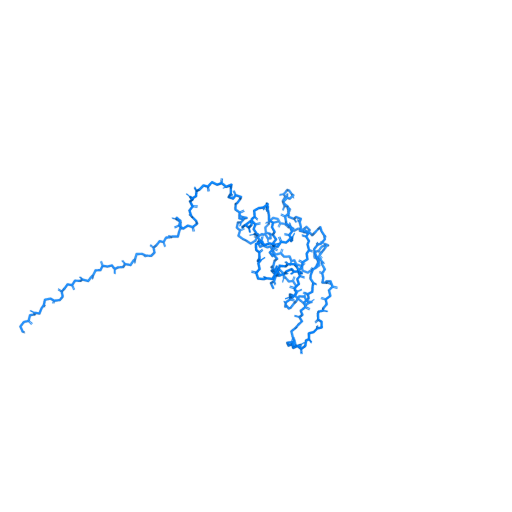96.19 76 LYS A C 1
ATOM 571 O O . LYS A 1 76 ? 9.992 6.630 -16.181 1.00 96.19 76 LYS A O 1
ATOM 576 N N . LYS A 1 77 ? 11.652 5.110 -16.242 1.00 96.06 77 LYS A N 1
ATOM 577 C CA . LYS A 1 77 ? 12.610 5.834 -15.399 1.00 96.06 77 LYS A CA 1
ATOM 578 C C . LYS A 1 77 ? 13.866 6.157 -16.201 1.00 96.06 77 LYS A C 1
ATOM 580 O O . LYS A 1 77 ? 14.185 5.443 -17.144 1.00 96.06 77 LYS A O 1
ATOM 585 N N . THR A 1 78 ? 14.582 7.205 -15.810 1.00 96.62 78 THR A N 1
ATOM 586 C CA . THR A 1 78 ? 15.887 7.564 -16.394 1.00 96.62 78 THR A CA 1
ATOM 587 C C . THR A 1 78 ? 17.025 6.685 -15.870 1.00 96.62 78 THR A C 1
ATOM 589 O O . THR A 1 78 ? 17.991 6.443 -16.583 1.00 96.62 78 THR A O 1
ATOM 592 N N . GLY A 1 79 ? 16.902 6.178 -14.641 1.00 95.50 79 GLY A N 1
ATOM 593 C CA . GLY A 1 79 ? 17.857 5.277 -13.999 1.00 95.50 79 GLY A CA 1
ATOM 594 C C . GLY A 1 79 ? 17.158 4.157 -13.233 1.00 95.50 79 GLY A C 1
ATOM 595 O O . GLY A 1 79 ? 15.928 4.066 -13.225 1.00 95.50 79 GLY A O 1
ATOM 596 N N . TRP A 1 80 ? 17.950 3.292 -12.591 1.00 94.06 80 TRP A N 1
ATOM 597 C CA . TRP A 1 80 ? 17.443 2.104 -11.888 1.00 94.06 80 TRP A CA 1
ATOM 598 C C . TRP A 1 80 ? 16.592 1.203 -12.807 1.00 94.06 80 TRP A C 1
ATOM 600 O O . TRP A 1 80 ? 15.514 0.734 -12.445 1.00 94.06 80 TRP A O 1
ATOM 610 N N . LEU A 1 81 ? 17.062 1.007 -14.043 1.00 93.88 81 LEU A N 1
ATOM 611 C CA . LEU A 1 81 ? 16.284 0.399 -15.129 1.00 93.88 81 LEU A CA 1
ATOM 612 C C . LEU A 1 81 ? 15.986 -1.091 -14.916 1.00 93.88 81 LEU A C 1
ATOM 614 O O . LEU A 1 81 ? 14.971 -1.576 -15.400 1.00 93.88 81 LEU A O 1
ATOM 618 N N . SER A 1 82 ? 16.843 -1.801 -14.178 1.00 93.94 82 SER A N 1
ATOM 619 C CA . SER A 1 82 ? 16.679 -3.227 -13.869 1.00 93.94 82 SER A CA 1
ATOM 620 C C . SER A 1 82 ? 15.645 -3.519 -12.782 1.00 93.94 82 SER A C 1
ATOM 622 O O . SER A 1 82 ? 15.255 -4.668 -12.619 1.00 93.94 82 SER A O 1
ATOM 624 N N . SER A 1 83 ? 15.208 -2.506 -12.029 1.00 94.69 83 SER A N 1
ATOM 625 C CA . SER A 1 83 ? 14.187 -2.668 -10.996 1.00 94.69 83 SER A CA 1
ATOM 626 C C . SER A 1 83 ? 12.891 -2.070 -11.494 1.00 94.69 83 SER A C 1
ATOM 628 O O . SER A 1 83 ? 12.832 -0.875 -11.808 1.00 94.69 83 SER A O 1
ATOM 630 N N . ASP A 1 84 ? 11.840 -2.874 -11.590 1.00 95.88 84 ASP A N 1
ATOM 631 C CA . ASP A 1 84 ? 10.539 -2.345 -11.948 1.00 95.88 84 ASP A CA 1
ATOM 632 C C . ASP A 1 84 ? 10.015 -1.425 -10.838 1.00 95.88 84 ASP A C 1
ATOM 634 O O . ASP A 1 84 ? 10.392 -1.473 -9.662 1.00 95.88 84 ASP A O 1
ATOM 638 N N . THR A 1 85 ? 9.172 -0.491 -11.245 1.00 97.06 85 THR A N 1
ATOM 639 C CA . THR A 1 85 ? 8.551 0.458 -10.332 1.00 97.06 85 THR A CA 1
ATOM 640 C C . THR A 1 85 ? 7.162 0.726 -10.850 1.00 97.06 85 THR A C 1
ATOM 642 O O . THR A 1 85 ? 7.016 0.994 -12.041 1.00 97.06 85 THR A O 1
ATOM 645 N N . ALA A 1 86 ? 6.162 0.656 -9.983 1.00 97.62 86 ALA A N 1
ATOM 646 C CA . ALA A 1 86 ? 4.779 0.765 -10.399 1.00 97.62 86 ALA A CA 1
ATOM 647 C C . ALA A 1 86 ? 4.010 1.858 -9.666 1.00 97.62 86 ALA A C 1
ATOM 649 O O . ALA A 1 86 ?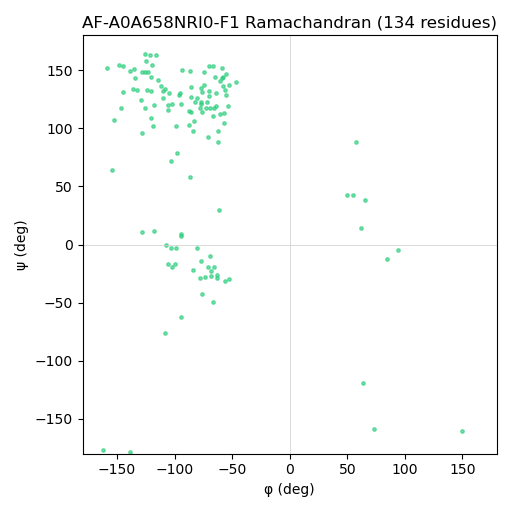 4.339 2.265 -8.547 1.00 97.62 86 ALA A O 1
ATOM 650 N N . GLU A 1 87 ? 2.945 2.278 -10.329 1.00 97.62 87 GLU A N 1
ATOM 651 C CA . GLU A 1 87 ? 1.755 2.809 -9.688 1.00 97.62 87 GLU A CA 1
ATOM 652 C C . GLU A 1 87 ? 0.832 1.646 -9.304 1.00 97.62 87 GLU A C 1
ATOM 654 O O . GLU A 1 87 ? 0.625 0.724 -10.098 1.00 97.62 87 GLU A O 1
ATOM 659 N N . LEU A 1 88 ? 0.285 1.692 -8.093 1.00 98.25 88 LEU A N 1
ATOM 660 C CA . LEU A 1 88 ? -0.677 0.720 -7.580 1.00 98.25 88 LEU A CA 1
ATOM 661 C C . LEU A 1 88 ? -2.023 1.398 -7.356 1.00 98.25 88 LEU A C 1
ATOM 663 O O . LEU A 1 88 ? -2.061 2.528 -6.867 1.00 98.25 88 LEU A O 1
ATOM 667 N N . VAL A 1 89 ? -3.106 0.689 -7.652 1.00 98.38 89 VAL A N 1
ATOM 668 C CA . VAL A 1 89 ? -4.480 1.168 -7.492 1.00 98.38 89 VAL A CA 1
ATOM 669 C C . VAL A 1 89 ? -5.245 0.198 -6.600 1.00 98.38 89 VAL A C 1
ATOM 671 O O . VAL A 1 89 ? -5.172 -1.017 -6.786 1.00 98.38 89 VAL A O 1
AT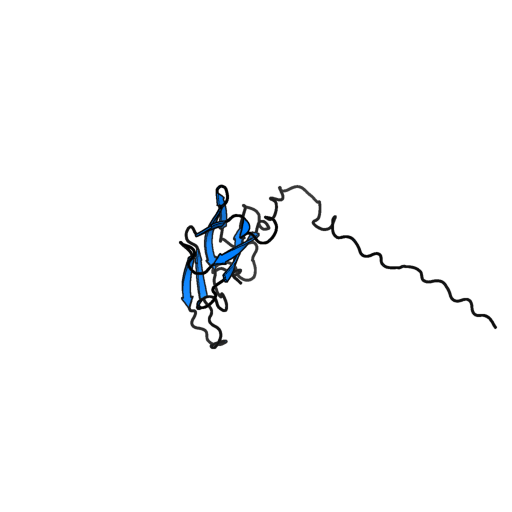OM 674 N N . PHE A 1 90 ? -5.965 0.760 -5.634 1.00 98.62 90 PHE A N 1
ATOM 675 C CA . PHE A 1 90 ? -6.845 0.054 -4.713 1.00 98.62 90 PHE A CA 1
ATOM 676 C C . PHE A 1 90 ? -8.246 0.629 -4.893 1.00 98.62 90 PHE A C 1
ATOM 678 O O . PHE A 1 90 ? -8.491 1.778 -4.520 1.00 98.62 90 PHE A O 1
ATOM 685 N N . ASP A 1 91 ? -9.136 -0.153 -5.488 1.00 98.62 91 ASP A N 1
ATOM 686 C CA . ASP A 1 91 ? -10.542 0.188 -5.683 1.00 98.62 91 ASP A CA 1
ATOM 687 C C . ASP A 1 91 ? -11.401 -0.836 -4.943 1.00 98.62 91 ASP A C 1
ATOM 689 O O . ASP A 1 91 ? -11.546 -1.974 -5.383 1.00 98.62 91 ASP A O 1
ATOM 693 N N . ASN A 1 92 ? -11.914 -0.442 -3.778 1.00 98.50 92 ASN A N 1
ATOM 694 C CA . ASN A 1 92 ? -12.742 -1.273 -2.903 1.00 98.50 92 ASN A CA 1
ATOM 695 C C . ASN A 1 92 ? -12.143 -2.661 -2.615 1.00 98.50 92 ASN A C 1
ATOM 697 O O . ASN A 1 92 ? -12.838 -3.677 -2.595 1.00 98.50 92 ASN A O 1
ATOM 701 N N . VAL A 1 93 ? -10.833 -2.693 -2.364 1.00 98.75 93 VAL A N 1
ATOM 702 C CA . VAL A 1 93 ? -10.086 -3.922 -2.076 1.00 98.75 93 VAL A CA 1
ATOM 703 C C . VAL A 1 93 ? -10.492 -4.457 -0.714 1.00 98.75 93 VAL A C 1
ATOM 705 O O . VAL A 1 93 ? -10.246 -3.798 0.296 1.00 98.75 93 VAL A O 1
ATOM 708 N N . ARG A 1 94 ? -11.069 -5.658 -0.682 1.00 98.69 94 ARG A N 1
ATOM 709 C CA . ARG A 1 94 ? -11.455 -6.353 0.550 1.00 98.69 94 ARG A CA 1
ATOM 710 C C . ARG A 1 94 ? -10.383 -7.342 0.983 1.00 98.69 94 ARG A C 1
ATOM 712 O O . ARG A 1 94 ? -9.943 -8.165 0.182 1.00 98.69 94 ARG A O 1
ATOM 719 N N . ILE A 1 95 ? -9.962 -7.247 2.243 1.00 98.50 95 ILE A N 1
ATOM 720 C CA . ILE A 1 95 ? -9.012 -8.175 2.871 1.00 98.50 95 ILE A CA 1
ATOM 721 C C . ILE A 1 95 ? -9.486 -8.574 4.276 1.00 98.50 95 ILE A C 1
ATOM 723 O O . ILE A 1 95 ? -10.108 -7.751 4.951 1.00 98.50 95 ILE A O 1
ATOM 727 N N . PRO A 1 96 ? -9.143 -9.777 4.766 1.00 98.19 96 PRO A N 1
ATOM 728 C CA . PRO A 1 96 ? -9.455 -10.186 6.133 1.00 98.19 96 PRO A CA 1
ATOM 729 C C . PRO A 1 96 ? -8.846 -9.252 7.188 1.00 98.19 96 PRO A C 1
ATOM 731 O O . PRO A 1 96 ? -7.763 -8.692 6.997 1.00 98.19 96 PRO A O 1
ATOM 734 N N . ALA A 1 97 ? -9.477 -9.151 8.360 1.00 96.44 97 ALA A N 1
ATOM 735 C CA . ALA A 1 97 ? -8.970 -8.365 9.488 1.00 96.44 97 ALA A CA 1
ATOM 736 C C . ALA A 1 97 ? -7.551 -8.778 9.919 1.00 96.44 97 ALA A C 1
ATOM 738 O O . ALA A 1 97 ? -6.772 -7.924 10.339 1.00 96.44 97 ALA A O 1
ATOM 739 N N . GLY A 1 98 ? -7.205 -10.062 9.763 1.00 96.25 98 GLY A N 1
ATOM 740 C CA . GLY A 1 98 ? -5.882 -10.615 10.073 1.00 96.25 98 GLY A CA 1
ATOM 741 C C . GLY A 1 98 ? -4.752 -10.157 9.143 1.00 96.25 98 GLY A C 1
ATOM 742 O O . GLY A 1 98 ? -3.589 -10.392 9.453 1.00 96.25 98 GLY A O 1
ATOM 743 N N . ASN A 1 99 ? -5.061 -9.476 8.035 1.00 97.12 99 ASN A N 1
ATOM 744 C CA . ASN A 1 99 ? -4.050 -8.902 7.143 1.00 97.12 99 ASN A CA 1
ATOM 745 C C . ASN A 1 99 ? -3.497 -7.558 7.649 1.00 97.12 99 ASN A C 1
ATOM 747 O O . ASN A 1 99 ? -2.608 -6.976 7.021 1.00 97.12 99 ASN A O 1
ATOM 751 N N . LEU A 1 100 ? -4.020 -7.045 8.763 1.00 96.38 100 LEU A N 1
ATOM 752 C CA . LEU A 1 100 ? -3.437 -5.925 9.486 1.00 96.38 100 LEU A CA 1
ATOM 753 C C . LEU A 1 100 ? -2.126 -6.362 10.156 1.00 96.38 100 LEU A C 1
ATOM 755 O O . LEU A 1 100 ? -2.085 -7.345 10.891 1.00 96.38 100 LEU A O 1
ATOM 759 N N . LEU A 1 101 ? -1.050 -5.612 9.923 1.00 92.00 101 LEU A N 1
ATOM 760 C CA . LEU A 1 101 ? 0.219 -5.833 10.608 1.00 92.00 101 LEU A CA 1
ATOM 761 C C . LEU A 1 101 ? 0.250 -5.106 11.950 1.00 92.00 101 LEU A C 1
ATOM 763 O O . LEU A 1 101 ? 0.312 -3.876 11.995 1.00 92.00 101 LEU A O 1
ATOM 767 N N . GLY A 1 102 ? 0.292 -5.890 13.027 1.00 89.81 102 GLY A N 1
ATOM 768 C CA . GLY A 1 102 ? 0.234 -5.378 14.392 1.00 89.81 102 GLY A CA 1
ATOM 769 C C . GLY A 1 102 ? -1.169 -4.900 14.759 1.00 89.81 102 GLY A C 1
ATOM 770 O O . GLY A 1 102 ? -2.157 -5.295 14.147 1.00 89.81 102 GLY A O 1
ATOM 771 N N . GLU A 1 103 ? -1.250 -4.040 15.769 1.00 83.06 103 GLU A N 1
ATOM 772 C CA . GLU A 1 103 ? -2.517 -3.450 16.199 1.00 83.06 103 GLU A CA 1
ATOM 773 C C . GLU A 1 103 ? -2.842 -2.181 15.394 1.00 83.06 103 GLU A C 1
ATOM 775 O O . GLU A 1 103 ? -1.928 -1.449 14.987 1.00 83.06 103 GLU A O 1
ATOM 780 N N . PRO A 1 104 ? -4.133 -1.864 15.172 1.00 74.31 104 PRO A N 1
ATOM 781 C CA . PRO A 1 104 ? -4.500 -0.588 14.582 1.00 74.31 104 PRO A CA 1
ATOM 782 C C . PRO A 1 104 ? -4.013 0.532 15.500 1.00 74.31 104 PRO A C 1
ATOM 784 O O . PRO A 1 104 ? -4.122 0.426 16.723 1.00 74.31 104 PRO A O 1
ATOM 787 N N . VAL A 1 105 ? -3.497 1.625 14.926 1.00 74.00 105 VAL A N 1
ATOM 788 C CA . VAL A 1 105 ? -3.090 2.770 15.747 1.00 74.00 105 VAL A CA 1
ATOM 789 C C . VAL A 1 105 ? -4.353 3.317 16.416 1.00 74.00 105 VAL A C 1
ATOM 791 O O . VAL A 1 105 ? -5.276 3.711 15.697 1.00 74.00 105 VAL A O 1
ATOM 794 N N . PRO A 1 106 ? -4.436 3.332 17.760 1.00 63.56 106 PRO A N 1
ATOM 795 C CA . PRO A 1 106 ? -5.620 3.818 18.450 1.00 63.56 106 PRO A CA 1
ATOM 796 C C . PRO A 1 106 ? -5.902 5.267 18.056 1.00 63.56 106 PRO A C 1
ATOM 798 O O . PRO A 1 106 ? -4.968 6.063 17.913 1.00 63.56 106 PRO A O 1
ATOM 801 N N . HIS A 1 107 ? -7.183 5.624 17.935 1.00 58.03 107 HIS A N 1
ATOM 802 C CA . HIS A 1 107 ? -7.585 7.025 17.868 1.00 58.03 107 HIS A CA 1
ATOM 803 C C . HIS A 1 107 ? -7.174 7.693 19.181 1.00 58.03 107 HIS A C 1
ATOM 805 O O . HIS A 1 107 ? -7.848 7.574 20.205 1.00 58.03 107 HIS A O 1
ATOM 811 N N . LEU A 1 108 ? -6.026 8.365 19.170 1.00 50.16 108 LEU A N 1
ATOM 812 C CA . LEU A 1 108 ? -5.640 9.266 20.239 1.00 50.16 108 LEU A CA 1
ATOM 813 C C . LEU A 1 108 ? -6.561 10.475 20.101 1.00 50.16 108 LEU A C 1
ATOM 815 O O . LEU A 1 108 ? -6.275 11.400 19.338 1.00 50.16 108 LEU A O 1
ATOM 819 N N . GLY A 1 109 ? -7.687 10.446 20.818 1.00 42.59 109 GLY A N 1
ATOM 820 C CA . GLY A 1 109 ? -8.474 11.649 21.054 1.00 42.59 109 GLY A CA 1
ATOM 821 C C . GLY A 1 109 ? -7.529 12.772 21.481 1.00 42.59 109 GLY A C 1
ATOM 822 O O . GLY A 1 109 ? -6.553 12.524 22.192 1.00 42.59 109 GLY A O 1
ATOM 823 N N . GLN A 1 110 ? -7.763 13.990 20.991 1.00 40.72 110 GLN A N 1
ATOM 824 C CA . GLN A 1 110 ? -6.956 15.156 21.346 1.00 40.72 110 GLN A CA 1
ATOM 825 C C . GLN A 1 110 ? -7.086 15.431 22.853 1.00 40.72 110 GLN A C 1
ATOM 827 O O . GLN A 1 110 ? -7.963 16.165 23.293 1.00 40.72 110 GLN A O 1
ATOM 832 N N . GLY A 1 111 ? -6.226 14.799 23.642 1.00 37.56 111 GLY A N 1
ATOM 833 C CA . GLY A 1 111 ? -6.045 15.007 25.069 1.00 37.56 111 GLY A CA 1
ATOM 834 C C . GLY A 1 111 ? -4.547 15.099 25.351 1.00 37.56 111 GLY A C 1
ATOM 835 O O . GLY A 1 111 ? -3.762 14.433 24.666 1.00 37.56 111 GLY A O 1
ATOM 836 N N . PRO A 1 112 ? -4.123 15.953 26.294 1.00 39.47 112 PRO A N 1
ATOM 837 C CA . PRO A 1 112 ? -2.712 16.180 26.535 1.00 39.47 112 PRO A CA 1
ATOM 838 C C . PRO A 1 112 ?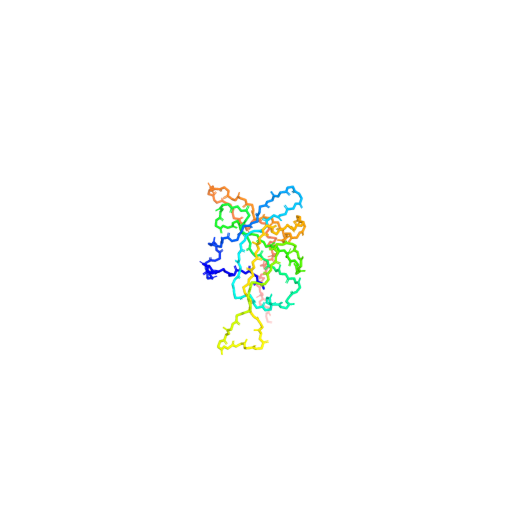 -2.096 14.934 27.184 1.00 39.47 112 PRO A C 1
ATOM 840 O O . PRO A 1 112 ? -2.632 14.373 28.136 1.00 39.47 112 PRO A O 1
ATOM 843 N N . ASP A 1 113 ? -0.959 14.525 26.632 1.00 50.47 113 ASP A N 1
ATOM 844 C CA . ASP A 1 113 ? 0.128 13.843 27.328 1.00 50.47 113 ASP A CA 1
ATOM 845 C C . ASP A 1 113 ? -0.196 12.526 28.051 1.00 50.47 113 ASP A C 1
ATOM 847 O O . ASP A 1 113 ? -0.350 12.527 29.266 1.00 50.47 113 ASP A O 1
ATOM 851 N N . ARG A 1 114 ? -0.105 11.380 27.349 1.00 40.12 114 ARG A N 1
ATOM 852 C CA . ARG A 1 114 ? 0.590 10.171 27.863 1.00 40.12 114 ARG A CA 1
ATOM 853 C C . ARG A 1 114 ? 1.260 9.404 26.725 1.00 40.12 114 ARG A C 1
ATOM 855 O O . ARG A 1 114 ? 0.626 8.967 25.770 1.00 40.12 114 ARG A O 1
ATOM 862 N N . GLY A 1 115 ? 2.584 9.325 26.824 1.00 34.00 115 GLY A N 1
ATOM 863 C CA . GLY A 1 115 ? 3.484 8.837 25.793 1.00 34.00 115 GLY A CA 1
ATOM 864 C C . GLY A 1 115 ? 3.475 7.321 25.614 1.00 34.00 115 GLY A C 1
ATOM 865 O O . GLY A 1 115 ? 3.376 6.553 26.565 1.00 34.00 115 GLY A O 1
ATOM 866 N N . TRP A 1 116 ? 3.719 6.930 24.367 1.00 43.53 116 TRP A N 1
ATOM 867 C CA . TRP A 1 116 ? 4.084 5.600 23.868 1.00 43.53 116 TRP A CA 1
ATOM 868 C C . TRP A 1 116 ? 5.427 5.057 24.425 1.00 43.53 116 TRP A C 1
ATOM 870 O O . TRP A 1 116 ? 6.142 4.324 23.752 1.00 43.53 116 TRP A O 1
ATOM 880 N N . LEU A 1 117 ? 5.807 5.442 25.648 1.00 37.69 117 LEU A N 1
ATOM 881 C CA . LEU A 1 117 ? 7.086 5.111 26.293 1.00 37.69 117 LEU A CA 1
ATOM 882 C C . LEU A 1 117 ? 6.926 4.504 27.700 1.00 37.69 117 LEU A C 1
ATOM 884 O O . LEU A 1 117 ? 7.917 4.378 28.416 1.00 37.69 117 LEU A O 1
ATOM 888 N N . ALA A 1 118 ? 5.710 4.137 28.116 1.00 42.75 118 ALA A N 1
ATOM 889 C CA . ALA A 1 118 ? 5.487 3.580 29.452 1.00 42.75 118 ALA A CA 1
ATOM 890 C C . ALA A 1 118 ? 5.751 2.064 29.567 1.00 42.75 118 ALA A C 1
ATOM 892 O O . ALA A 1 118 ? 6.062 1.621 30.664 1.00 42.75 118 ALA A O 1
ATOM 893 N N . ASP A 1 119 ? 5.712 1.297 28.468 1.00 41.34 119 ASP A N 1
ATOM 894 C CA . ASP A 1 119 ? 5.697 -0.181 28.537 1.00 41.34 119 ASP A CA 1
ATOM 895 C C . ASP A 1 119 ? 6.892 -0.900 27.890 1.00 41.34 119 ASP A C 1
ATOM 897 O O . ASP A 1 119 ? 6.899 -2.121 27.761 1.00 41.34 119 ASP A O 1
ATOM 901 N N . SER A 1 120 ? 7.961 -0.191 27.521 1.00 38.03 120 SER A N 1
ATOM 902 C CA . SER A 1 120 ? 9.223 -0.872 27.201 1.00 38.03 120 SER A CA 1
ATOM 903 C C . SER A 1 120 ? 9.933 -1.261 28.507 1.00 38.03 120 SER A C 1
ATOM 905 O O . SER A 1 120 ? 10.313 -0.342 29.245 1.00 38.03 120 SER A O 1
ATOM 907 N N . PRO A 1 121 ? 10.168 -2.556 28.814 1.00 35.78 121 PRO A N 1
ATOM 908 C CA . PRO A 1 121 ? 10.962 -2.936 29.975 1.00 35.78 121 PRO A CA 1
ATOM 909 C C . PRO A 1 121 ? 12.367 -2.351 29.810 1.00 35.78 121 PRO A C 1
ATOM 911 O O . PRO A 1 121 ? 13.115 -2.709 28.899 1.00 35.78 121 PRO A O 1
ATOM 914 N N . ARG A 1 122 ? 12.712 -1.379 30.660 1.00 39.47 122 ARG A N 1
ATOM 915 C CA . ARG A 1 122 ? 14.057 -0.804 30.698 1.00 39.47 122 ARG A CA 1
ATOM 916 C C . ARG A 1 122 ? 15.013 -1.896 31.163 1.00 39.47 122 ARG A C 1
ATOM 918 O O . ARG A 1 122 ? 14.909 -2.359 32.291 1.00 39.47 122 ARG A O 1
ATOM 925 N N . SER A 1 123 ? 15.959 -2.269 30.306 1.00 42.53 123 SER A N 1
ATOM 926 C CA . SER A 1 123 ? 17.141 -3.031 30.701 1.00 42.53 123 SER A CA 1
ATOM 927 C C . SER A 1 123 ? 17.851 -2.298 31.844 1.00 42.53 123 SER A C 1
ATOM 929 O O . SER A 1 123 ? 18.275 -1.148 31.669 1.00 42.53 123 SER A O 1
ATOM 931 N N . GLU A 1 124 ? 17.968 -2.942 33.001 1.00 37.84 124 GLU A N 1
ATOM 932 C CA . GLU A 1 124 ? 18.768 -2.463 34.123 1.00 37.84 124 GLU A CA 1
ATOM 933 C C . GLU A 1 124 ? 20.219 -2.271 33.663 1.00 37.84 124 GLU A C 1
ATOM 935 O O . GLU A 1 124 ? 20.923 -3.212 33.300 1.00 37.84 124 GLU A O 1
ATOM 940 N N . ARG A 1 125 ? 20.669 -1.014 33.641 1.00 38.84 125 ARG A N 1
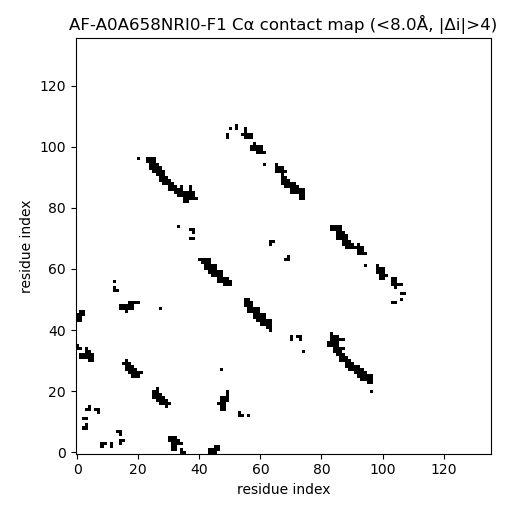ATOM 941 C CA . ARG A 1 125 ? 22.093 -0.694 33.595 1.00 38.84 125 ARG A CA 1
ATOM 942 C C . ARG A 1 125 ? 22.644 -0.931 34.994 1.00 38.84 125 ARG A C 1
ATOM 944 O O . ARG A 1 125 ? 22.287 -0.205 35.916 1.00 38.84 125 ARG A O 1
ATOM 951 N N . ALA A 1 126 ? 23.520 -1.920 35.121 1.00 37.84 126 ALA A N 1
ATOM 952 C CA . ALA A 1 126 ? 24.350 -2.123 36.295 1.00 37.84 126 ALA A CA 1
ATOM 953 C C . ALA A 1 126 ? 25.190 -0.861 36.558 1.00 37.84 126 ALA A C 1
ATOM 955 O O . ALA A 1 126 ? 26.161 -0.579 35.857 1.00 37.84 126 ALA A O 1
ATOM 956 N N . THR A 1 127 ? 24.800 -0.082 37.562 1.00 41.56 127 THR A N 1
ATOM 957 C CA . THR A 1 127 ? 25.661 0.907 38.210 1.00 41.56 127 THR A CA 1
ATOM 958 C C . THR A 1 127 ? 26.187 0.278 39.492 1.00 41.56 127 THR A C 1
ATOM 960 O O . THR A 1 127 ? 25.465 0.191 40.480 1.00 41.56 127 THR A O 1
ATOM 963 N N . GLY A 1 128 ? 27.433 -0.183 39.455 1.00 34.81 128 GLY A N 1
ATOM 964 C CA . GLY A 1 128 ? 28.151 -0.739 40.601 1.00 34.81 128 GLY A CA 1
ATOM 965 C C . GLY A 1 128 ? 29.650 -0.575 40.389 1.00 34.81 128 GLY A C 1
ATOM 966 O O . GLY A 1 128 ? 30.359 -1.548 40.167 1.00 34.81 128 GLY A O 1
ATOM 967 N N . GLY A 1 129 ? 30.108 0.677 40.338 1.00 38.00 129 GLY A N 1
ATOM 968 C CA . GLY A 1 129 ? 31.529 1.004 40.382 1.00 38.00 129 GLY A CA 1
ATOM 969 C C . GLY A 1 129 ? 31.984 1.043 41.836 1.00 38.00 129 GLY A C 1
ATOM 970 O O . GLY A 1 129 ? 31.778 2.047 42.509 1.00 38.00 129 GLY A O 1
ATOM 971 N N . GLU A 1 130 ? 32.573 -0.050 42.308 1.00 41.31 130 GLU A N 1
ATOM 972 C CA . GLU A 1 130 ? 33.308 -0.101 43.575 1.00 41.31 130 GLU A CA 1
ATOM 973 C C . GLU A 1 130 ? 34.671 0.606 43.416 1.00 41.31 130 GLU A C 1
ATOM 975 O O . GLU A 1 130 ? 35.349 0.401 42.401 1.00 41.31 130 GLU A O 1
ATOM 980 N N . PRO A 1 131 ? 35.123 1.426 44.382 1.00 42.31 131 PRO A N 1
ATOM 981 C CA . PRO A 1 131 ? 36.458 2.009 44.344 1.00 42.31 131 PRO A CA 1
ATOM 982 C C . PRO A 1 131 ? 37.519 0.970 44.747 1.00 42.31 131 PRO A C 1
ATOM 984 O O . PRO A 1 131 ? 37.525 0.455 45.864 1.00 42.31 131 PRO A O 1
ATOM 987 N N . LEU A 1 132 ? 38.468 0.691 43.847 1.00 42.78 132 LEU A N 1
ATOM 988 C CA . LEU A 1 132 ? 39.653 -0.118 44.147 1.00 42.78 132 LEU A CA 1
ATOM 989 C C . LEU A 1 132 ? 40.561 0.617 45.148 1.00 42.78 132 LEU A C 1
ATOM 991 O O . LEU A 1 132 ? 41.195 1.621 44.827 1.00 42.78 132 LEU A O 1
ATOM 995 N N . THR A 1 133 ? 40.631 0.081 46.367 1.00 40.25 133 THR A N 1
ATOM 996 C CA . THR A 1 133 ? 41.637 0.425 47.379 1.00 40.25 133 THR A CA 1
ATOM 997 C C . THR A 1 133 ? 42.992 -0.158 46.971 1.00 40.25 133 THR A C 1
ATOM 999 O O . THR A 1 133 ? 43.122 -1.366 46.781 1.00 40.25 133 THR A O 1
ATOM 1002 N N . VAL A 1 134 ? 44.008 0.701 46.850 1.00 42.28 134 VAL A N 1
ATOM 1003 C CA . VAL A 1 134 ? 45.414 0.319 46.646 1.00 42.28 134 VAL A CA 1
ATOM 1004 C C . VAL A 1 134 ? 45.970 -0.252 47.954 1.00 42.28 134 VAL A C 1
ATOM 1006 O O . VAL A 1 134 ? 46.042 0.454 48.960 1.00 42.28 134 VAL A O 1
ATOM 1009 N N . LEU A 1 135 ? 46.380 -1.522 47.942 1.00 34.84 135 LEU A N 1
ATOM 1010 C CA . LEU A 1 135 ? 47.208 -2.127 48.986 1.00 34.84 135 LEU A CA 1
ATOM 1011 C C . LEU A 1 135 ? 48.656 -2.230 48.487 1.00 34.84 135 LEU A C 1
ATOM 1013 O O . LEU A 1 135 ? 48.892 -2.857 47.462 1.00 34.84 135 LEU A O 1
ATOM 1017 N N . ARG A 1 136 ? 49.536 -1.567 49.252 1.00 41.19 136 ARG A N 1
ATOM 1018 C CA . ARG A 1 136 ? 51.007 -1.655 49.395 1.00 41.19 136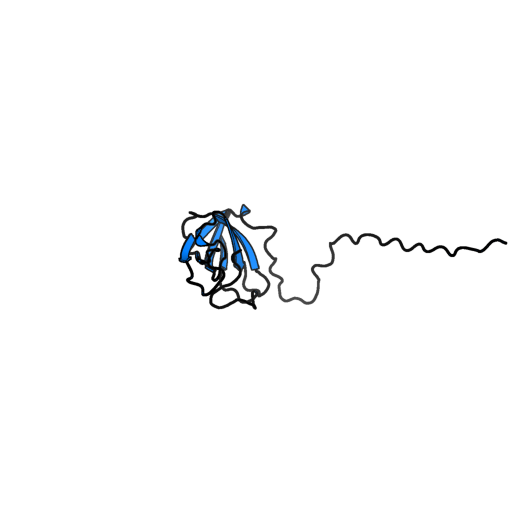 ARG A CA 1
ATOM 1019 C C . ARG A 1 136 ? 51.844 -2.218 48.248 1.00 41.19 136 ARG A C 1
ATOM 1021 O O . ARG A 1 136 ? 51.784 -3.440 48.009 1.00 41.19 136 ARG A O 1
#

pLDDT: mean 81.8, std 22.81, range [34.0, 98.75]